Protein AF-A0A6B3NN74-F1 (afdb_monomer)

Structure (mmCIF, N/CA/C/O backbone):
data_AF-A0A6B3NN74-F1
#
_entry.id   AF-A0A6B3NN74-F1
#
loop_
_atom_site.group_PDB
_atom_site.id
_atom_site.type_symbol
_atom_site.label_atom_id
_atom_site.label_alt_id
_atom_site.label_comp_id
_atom_site.label_asym_id
_atom_site.label_entity_id
_atom_site.label_seq_id
_atom_site.pdbx_PDB_ins_code
_atom_site.Cartn_x
_atom_site.Cartn_y
_atom_site.Cartn_z
_atom_site.occupancy
_atom_site.B_iso_or_equiv
_atom_site.auth_seq_id
_atom_site.auth_comp_id
_atom_site.auth_asym_id
_atom_site.auth_atom_id
_atom_site.pdbx_PDB_model_num
ATOM 1 N N . MET A 1 1 ? 1.787 11.908 3.802 1.00 52.91 1 MET A N 1
ATOM 2 C CA . MET A 1 1 ? 2.279 11.968 2.404 1.00 52.91 1 MET A CA 1
ATOM 3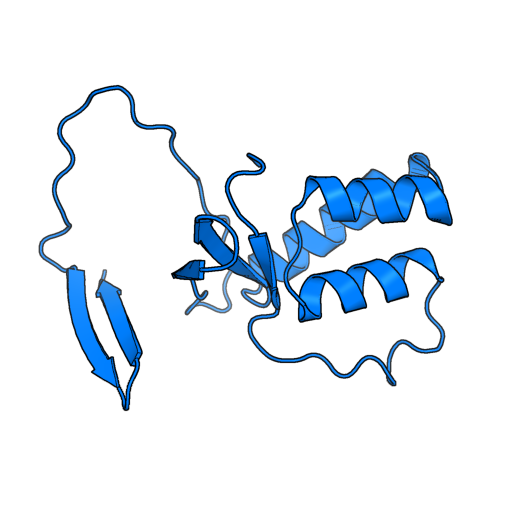 C C . MET A 1 1 ? 1.183 12.579 1.533 1.00 52.91 1 MET A C 1
ATOM 5 O O . MET A 1 1 ? 0.122 12.881 2.059 1.00 52.91 1 MET A O 1
ATOM 9 N N . SER A 1 2 ? 1.410 12.866 0.247 1.00 53.72 2 SER A N 1
ATOM 10 C CA . SER A 1 2 ? 0.337 13.375 -0.626 1.00 53.72 2 SER A CA 1
ATOM 11 C C . SER A 1 2 ? -0.698 12.283 -0.927 1.00 53.72 2 SER A C 1
ATOM 13 O O . SER A 1 2 ? -0.288 11.173 -1.264 1.00 53.72 2 SER A O 1
ATOM 15 N N . ASP A 1 3 ? -1.991 12.627 -0.968 1.00 69.25 3 ASP A N 1
ATOM 16 C CA . ASP A 1 3 ? -3.135 11.804 -1.445 1.00 69.25 3 ASP A CA 1
ATOM 17 C C . ASP A 1 3 ? -3.039 11.328 -2.919 1.00 69.25 3 ASP A C 1
ATOM 19 O O . ASP A 1 3 ? -4.024 10.909 -3.531 1.00 69.25 3 ASP A O 1
ATOM 23 N N . LEU A 1 4 ? -1.850 11.420 -3.518 1.00 78.25 4 LEU A N 1
ATOM 24 C CA . LEU A 1 4 ? -1.523 10.936 -4.857 1.00 78.25 4 LEU A CA 1
ATOM 25 C C . LEU A 1 4 ? -1.454 9.406 -4.925 1.00 78.25 4 LEU A C 1
ATOM 27 O O . LEU A 1 4 ? -1.610 8.850 -6.010 1.00 78.25 4 LEU A O 1
ATOM 31 N N . PHE A 1 5 ? -1.222 8.738 -3.793 1.00 88.56 5 PHE A N 1
ATOM 32 C CA . PHE A 1 5 ? -1.072 7.289 -3.734 1.00 88.56 5 PHE A CA 1
ATOM 33 C C . PHE A 1 5 ? -2.214 6.639 -2.967 1.00 88.56 5 PHE A C 1
ATOM 35 O O . PHE A 1 5 ? -2.667 7.136 -1.935 1.00 88.56 5 PHE A O 1
ATOM 42 N N . THR A 1 6 ? -2.621 5.481 -3.464 1.00 93.06 6 THR A N 1
ATOM 43 C CA . THR A 1 6 ? -3.445 4.528 -2.729 1.00 93.06 6 THR A CA 1
ATOM 44 C C . THR A 1 6 ? -2.513 3.551 -2.011 1.00 93.06 6 THR A C 1
ATOM 46 O O . THR A 1 6 ? -1.577 3.030 -2.613 1.00 93.06 6 THR A O 1
ATOM 49 N N . LEU A 1 7 ? -2.748 3.309 -0.728 1.00 93.44 7 LEU A N 1
ATOM 50 C CA . LEU A 1 7 ? -2.049 2.325 0.088 1.00 93.44 7 LEU A CA 1
ATOM 51 C C . LEU A 1 7 ? -2.809 1.004 0.030 1.00 93.44 7 LEU A C 1
ATOM 53 O O . LEU A 1 7 ? -4.021 0.991 0.231 1.00 93.44 7 LEU A O 1
ATOM 57 N N . GLN A 1 8 ? -2.103 -0.095 -0.223 1.00 95.06 8 GLN A N 1
ATOM 58 C CA . GLN A 1 8 ? -2.681 -1.438 -0.190 1.00 95.06 8 GLN A CA 1
ATOM 59 C C . GLN A 1 8 ? -1.702 -2.424 0.439 1.00 95.06 8 GLN A C 1
ATOM 61 O O . GLN A 1 8 ? -0.493 -2.272 0.259 1.00 95.06 8 GLN A O 1
ATOM 66 N N . PHE A 1 9 ? -2.186 -3.460 1.121 1.00 94.38 9 PHE A N 1
ATOM 67 C CA . PHE A 1 9 ? -1.308 -4.563 1.504 1.00 94.38 9 PHE A CA 1
ATOM 68 C C . PHE A 1 9 ? -0.656 -5.231 0.284 1.00 94.38 9 PHE A C 1
ATOM 70 O O . PHE A 1 9 ? -1.232 -5.334 -0.801 1.00 94.38 9 PHE A O 1
ATOM 77 N N . LYS A 1 10 ? 0.590 -5.672 0.466 1.00 91.38 10 LYS A N 1
ATOM 78 C CA . LYS A 1 10 ? 1.370 -6.397 -0.542 1.00 91.38 10 LYS A CA 1
ATOM 79 C C . LYS A 1 10 ? 0.733 -7.740 -0.888 1.00 91.38 10 LYS A C 1
ATOM 81 O O . LYS A 1 10 ? 0.718 -8.126 -2.055 1.00 91.38 10 LYS A O 1
ATOM 86 N N . GLU A 1 11 ? 0.213 -8.418 0.124 1.00 89.38 11 GLU A N 1
ATOM 87 C CA . GLU A 1 11 ? -0.519 -9.676 0.032 1.00 89.38 11 GLU A CA 1
ATOM 88 C C . GLU A 1 11 ? -1.841 -9.520 0.783 1.00 89.38 11 GLU A C 1
ATOM 90 O O . GLU A 1 11 ? -1.948 -8.683 1.677 1.00 89.38 11 GLU A O 1
ATOM 95 N N . TYR A 1 12 ? -2.855 -10.297 0.406 1.00 88.56 12 TYR A N 1
ATOM 96 C CA . TYR A 1 12 ? -4.130 -10.271 1.116 1.00 88.56 12 TYR A CA 1
ATOM 97 C C . TYR A 1 12 ? -3.925 -10.712 2.568 1.00 88.56 12 TYR A C 1
ATOM 99 O O . TYR A 1 12 ? -3.360 -11.780 2.812 1.00 88.56 12 TYR A O 1
ATOM 107 N N . VAL A 1 13 ? -4.404 -9.903 3.511 1.00 86.81 13 VAL A N 1
ATOM 108 C CA . VAL A 1 13 ? -4.362 -10.223 4.938 1.00 86.81 13 VAL A CA 1
ATOM 109 C C . VAL A 1 13 ? -5.724 -10.761 5.350 1.00 86.81 13 VAL A C 1
ATOM 111 O O . VAL A 1 13 ? -6.731 -10.067 5.208 1.00 86.81 13 VAL A O 1
ATOM 114 N N . ASP A 1 14 ? -5.755 -11.992 5.858 1.00 87.12 14 ASP A N 1
ATOM 115 C CA . ASP A 1 14 ? -6.960 -12.540 6.471 1.00 87.12 14 ASP A CA 1
ATOM 116 C C . ASP A 1 14 ? -7.247 -11.804 7.786 1.00 87.12 14 ASP A C 1
ATOM 118 O O . ASP A 1 14 ? -6.379 -11.674 8.651 1.00 87.12 14 ASP A O 1
ATOM 122 N N . LEU A 1 15 ? -8.459 -11.267 7.901 1.00 84.69 15 LEU A N 1
ATOM 123 C CA . LEU A 1 15 ? -8.859 -10.413 9.014 1.00 84.69 15 LEU A CA 1
ATOM 124 C C . LEU A 1 15 ? -9.531 -11.190 10.144 1.00 84.69 15 LEU A C 1
ATOM 126 O O . LEU A 1 15 ? -9.758 -10.614 11.208 1.00 84.69 15 LEU A O 1
ATOM 130 N N . ASP A 1 16 ? -9.795 -12.485 9.951 1.00 85.06 16 ASP A N 1
ATOM 131 C CA . ASP A 1 16 ? -10.392 -13.341 10.978 1.00 85.06 16 ASP A CA 1
ATOM 132 C C . ASP A 1 16 ? -9.515 -13.403 12.243 1.00 85.06 16 ASP A C 1
ATOM 134 O O . ASP A 1 16 ? -10.030 -13.469 13.358 1.00 85.06 16 ASP A O 1
ATOM 138 N N . GLU A 1 17 ? -8.190 -13.275 12.100 1.00 77.88 17 GLU A N 1
ATOM 139 C CA . GLU A 1 17 ? -7.242 -13.215 13.226 1.00 77.88 17 GLU A CA 1
ATOM 140 C C . GLU A 1 17 ? -7.312 -11.899 14.026 1.00 77.88 17 GLU A C 1
ATOM 142 O O . GLU A 1 17 ? -6.785 -11.810 15.135 1.00 77.88 17 GLU A O 1
ATOM 147 N N . PHE A 1 18 ? -7.988 -10.880 13.490 1.00 79.62 18 PHE A N 1
ATOM 148 C CA . PHE A 1 18 ? -8.138 -9.550 14.086 1.00 79.62 18 PHE A CA 1
ATOM 149 C C . PHE A 1 18 ? -9.580 -9.279 14.548 1.00 79.62 18 PHE A C 1
ATOM 151 O O . PHE A 1 18 ? -9.952 -8.129 14.807 1.00 79.62 18 PHE A O 1
ATOM 158 N N . SER A 1 19 ? -10.400 -10.328 14.698 1.00 77.88 19 SER A N 1
ATOM 159 C CA . SER A 1 19 ? -11.798 -10.222 15.147 1.00 77.88 19 SER A CA 1
ATOM 160 C C . SER A 1 19 ? -11.955 -9.547 16.514 1.00 77.88 19 SER A C 1
ATOM 162 O O . SER A 1 19 ? -12.991 -8.941 16.784 1.00 77.88 19 SER A O 1
ATOM 164 N N . ASP A 1 20 ? -10.919 -9.621 17.352 1.00 83.62 20 ASP A N 1
ATOM 165 C CA . ASP A 1 20 ? -10.903 -9.064 18.708 1.00 83.62 20 ASP A CA 1
ATOM 166 C C . ASP A 1 20 ? -10.372 -7.617 18.766 1.00 83.62 20 ASP A C 1
ATOM 168 O O . ASP A 1 20 ? -10.342 -7.002 19.835 1.00 83.62 20 ASP A O 1
ATOM 172 N N . CYS A 1 21 ? -9.934 -7.053 17.635 1.00 82.19 21 CYS A N 1
ATOM 173 C CA . CYS A 1 21 ? -9.490 -5.663 17.554 1.00 82.19 21 CYS A CA 1
ATOM 174 C C . CYS A 1 21 ? -10.656 -4.667 17.664 1.00 82.19 21 CYS A C 1
ATOM 176 O O . CYS A 1 21 ? -11.821 -5.004 17.456 1.00 82.19 21 CYS A O 1
ATOM 178 N N . CYS A 1 22 ? -10.339 -3.404 17.967 1.00 86.81 22 CYS A N 1
ATOM 179 C CA . CYS A 1 22 ? -11.339 -2.341 17.944 1.00 86.81 22 CYS A CA 1
ATOM 180 C C . CYS A 1 22 ? -11.885 -2.110 16.525 1.00 86.81 22 CYS A C 1
ATOM 182 O O . CYS A 1 22 ? -11.218 -2.389 15.522 1.00 86.81 22 CYS A O 1
ATOM 184 N N . LEU A 1 23 ? -13.106 -1.574 16.453 1.00 89.50 23 LEU A N 1
ATOM 185 C CA . LEU A 1 23 ? -13.835 -1.384 15.200 1.00 89.50 23 LEU A CA 1
ATOM 186 C C . LEU A 1 23 ? -13.049 -0.518 14.208 1.00 89.50 23 LEU A C 1
ATOM 188 O O . LEU A 1 23 ? -13.006 -0.842 13.022 1.00 89.50 23 LEU A O 1
ATOM 192 N N . GLY A 1 24 ? -12.401 0.550 14.687 1.00 90.31 24 GLY A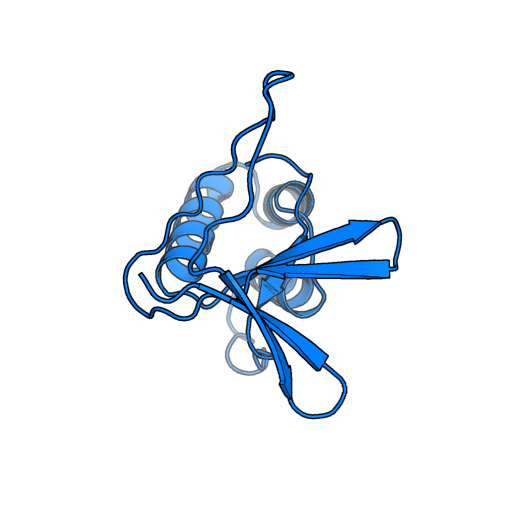 N 1
ATOM 193 C CA . GLY A 1 24 ? -11.610 1.425 13.824 1.00 90.31 24 GLY A CA 1
ATOM 194 C C . GLY A 1 24 ? -10.448 0.701 13.153 1.00 90.31 24 GLY A C 1
ATOM 195 O O . GLY A 1 24 ? -10.240 0.843 11.950 1.00 90.31 24 GLY A O 1
ATOM 196 N N . LEU A 1 25 ? -9.721 -0.132 13.903 1.00 87.50 25 LEU A N 1
ATOM 197 C CA . LEU A 1 25 ? -8.597 -0.885 13.352 1.00 87.50 25 LEU A CA 1
ATOM 198 C C . LEU A 1 25 ? -9.067 -1.929 12.334 1.00 87.50 25 LEU A C 1
ATOM 200 O O . LEU A 1 25 ? -8.458 -2.053 11.276 1.00 87.50 25 LEU A O 1
ATOM 204 N N . GLN A 1 26 ? -10.171 -2.629 12.603 1.00 90.38 26 GLN A N 1
ATOM 205 C CA . GLN A 1 26 ? -10.752 -3.574 11.644 1.00 90.38 26 GLN A CA 1
ATOM 206 C C . GLN A 1 26 ? -11.110 -2.885 10.324 1.00 90.38 26 GLN A C 1
ATOM 208 O O . GLN A 1 26 ? -10.753 -3.375 9.255 1.00 90.38 26 GLN A O 1
ATOM 213 N N . GLN A 1 27 ? -11.749 -1.715 10.387 1.00 93.25 27 GLN A N 1
ATOM 214 C CA . GLN A 1 27 ? -12.100 -0.946 9.192 1.00 93.25 27 GLN A CA 1
ATOM 215 C C . GLN A 1 27 ? -10.866 -0.449 8.430 1.00 93.25 27 GLN A C 1
ATOM 217 O O . GLN A 1 27 ? -10.845 -0.520 7.203 1.00 93.25 27 GLN A O 1
ATOM 222 N N . VAL A 1 28 ? -9.820 -0.011 9.136 1.00 94.25 28 VAL A N 1
ATOM 223 C CA . VAL A 1 28 ? -8.533 0.361 8.525 1.00 94.25 28 VAL A CA 1
ATOM 224 C C . VAL A 1 28 ? -7.904 -0.823 7.791 1.00 94.25 28 VAL A C 1
ATOM 226 O O . VAL A 1 28 ? -7.458 -0.668 6.655 1.00 94.25 28 VAL A O 1
ATOM 229 N N . LEU A 1 29 ? -7.878 -2.006 8.410 1.00 92.62 29 LEU A N 1
ATOM 230 C CA . LEU A 1 29 ? -7.307 -3.208 7.799 1.00 92.62 29 LEU A CA 1
ATOM 231 C C . LEU A 1 29 ? -8.115 -3.662 6.572 1.00 92.62 29 LEU A C 1
ATOM 233 O O . LEU A 1 29 ? -7.521 -3.978 5.541 1.00 92.62 29 LEU A O 1
ATOM 237 N N . CYS A 1 30 ? -9.451 -3.616 6.639 1.00 93.50 30 CYS A N 1
ATOM 238 C CA . CYS A 1 30 ? -10.322 -3.846 5.481 1.00 93.50 30 CYS A CA 1
ATOM 239 C C . CYS A 1 30 ?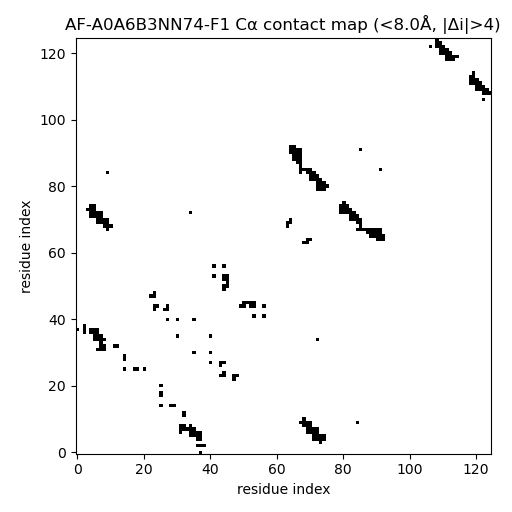 -10.006 -2.871 4.338 1.00 93.50 30 CYS A C 1
ATOM 241 O O . CYS A 1 30 ? -9.760 -3.296 3.209 1.00 93.50 30 CYS A O 1
ATOM 243 N N . ALA A 1 31 ? -9.950 -1.571 4.634 1.00 95.00 31 ALA A N 1
ATOM 244 C CA . ALA A 1 31 ? -9.682 -0.541 3.635 1.00 95.00 31 ALA A CA 1
ATOM 245 C C . ALA A 1 31 ? -8.284 -0.696 3.004 1.00 95.00 31 ALA A C 1
ATOM 247 O O . ALA A 1 31 ? -8.115 -0.499 1.800 1.00 95.00 31 ALA A O 1
ATOM 248 N N . LEU A 1 32 ? -7.281 -1.115 3.783 1.00 94.75 32 LEU A N 1
ATOM 249 C CA . LEU A 1 32 ? -5.944 -1.442 3.275 1.00 94.75 32 LEU A CA 1
ATOM 250 C C . LEU A 1 32 ? -5.921 -2.692 2.383 1.00 94.75 32 LEU A C 1
ATOM 252 O O . LEU A 1 32 ? -5.122 -2.739 1.451 1.00 94.75 32 LEU A O 1
ATOM 256 N N . ASN A 1 33 ? -6.767 -3.697 2.616 1.00 94.06 33 ASN A N 1
ATOM 257 C CA . ASN A 1 33 ? -6.880 -4.847 1.708 1.00 94.06 33 ASN A CA 1
ATOM 258 C C . ASN A 1 33 ? -7.442 -4.426 0.336 1.00 94.06 33 ASN A C 1
ATOM 260 O O . ASN A 1 33 ? -6.957 -4.872 -0.708 1.00 94.06 33 ASN A O 1
ATOM 264 N N . GLU A 1 34 ? -8.431 -3.533 0.32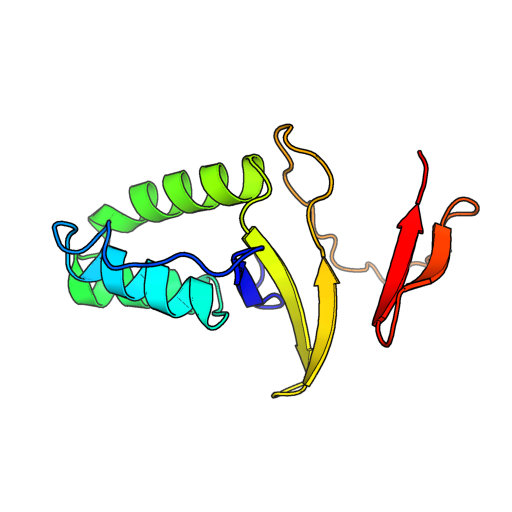1 1.00 92.38 34 GLU A N 1
ATOM 265 C CA . GLU A 1 34 ? -9.089 -3.049 -0.906 1.00 92.38 34 GLU A CA 1
ATOM 266 C C . GLU A 1 34 ? -8.282 -1.961 -1.642 1.00 92.38 34 GLU A C 1
ATOM 268 O O . GLU A 1 34 ? -8.389 -1.778 -2.861 1.00 92.38 34 GLU A O 1
ATOM 273 N N . GLY A 1 35 ? -7.408 -1.278 -0.909 1.00 92.88 35 GLY A N 1
ATOM 274 C CA . GLY A 1 35 ? -6.611 -0.169 -1.399 1.00 92.88 35 GLY A CA 1
ATOM 275 C C . GLY A 1 35 ? -7.326 1.161 -1.177 1.00 92.88 35 GLY A C 1
ATOM 276 O O . GLY A 1 35 ? -8.289 1.481 -1.870 1.00 92.88 35 GLY A O 1
ATOM 277 N N . THR A 1 36 ? -6.787 1.979 -0.278 1.00 94.25 36 THR A N 1
ATOM 278 C CA . THR A 1 36 ? -7.396 3.238 0.186 1.00 94.25 36 THR A CA 1
ATOM 279 C C . THR A 1 36 ? -6.369 4.364 0.287 1.00 94.25 36 THR A C 1
ATOM 281 O O . THR A 1 36 ? -5.161 4.123 0.279 1.00 94.25 36 THR A O 1
ATOM 284 N N . LYS A 1 37 ? -6.812 5.619 0.343 1.00 93.12 37 LYS A N 1
ATOM 285 C CA . LYS A 1 37 ? -5.903 6.753 0.562 1.00 93.12 37 LYS A CA 1
ATOM 286 C C . LY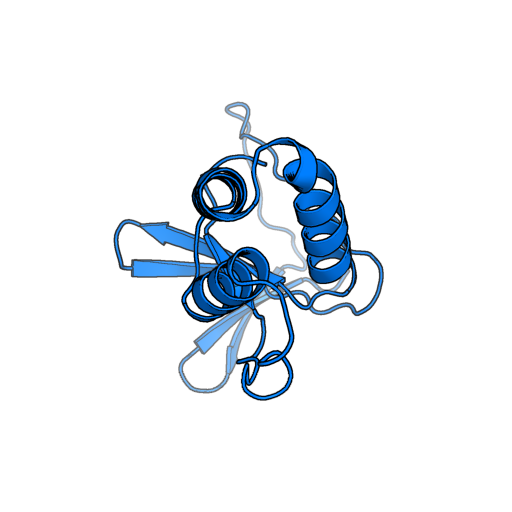S A 1 37 ? -5.566 6.915 2.041 1.00 93.12 37 LYS A C 1
ATOM 288 O O . LYS A 1 37 ? -6.354 6.591 2.923 1.00 93.12 37 LYS A O 1
ATOM 293 N N . GLU A 1 38 ? -4.405 7.504 2.320 1.00 91.88 38 GLU A N 1
ATOM 294 C CA . GLU A 1 38 ? -3.990 7.809 3.696 1.00 91.88 38 GLU A CA 1
ATOM 295 C C . GLU A 1 38 ? -5.003 8.730 4.413 1.00 91.88 38 GLU A C 1
ATOM 297 O O . GLU A 1 38 ? -5.278 8.548 5.598 1.00 91.88 38 GLU A O 1
ATOM 302 N N . SER A 1 39 ? -5.593 9.695 3.697 1.00 93.31 39 SER A N 1
ATOM 303 C CA . SER A 1 39 ? -6.638 10.584 4.230 1.00 93.31 39 SER A CA 1
ATOM 304 C C . SER A 1 39 ? -7.906 9.843 4.660 1.00 93.31 39 SER A C 1
ATOM 306 O O . SER A 1 39 ? -8.459 10.153 5.713 1.00 93.31 39 SER A O 1
ATOM 308 N N . GLU A 1 40 ? -8.333 8.840 3.893 1.00 94.62 40 GLU A N 1
ATOM 309 C CA . GLU A 1 40 ? -9.512 8.016 4.188 1.00 94.62 40 GLU A CA 1
ATOM 310 C C . GLU A 1 40 ? -9.278 7.150 5.434 1.00 94.62 40 GLU A C 1
ATOM 312 O O . GLU A 1 40 ? -10.139 7.083 6.308 1.00 94.62 40 GLU A O 1
ATOM 317 N N . LEU A 1 41 ? -8.081 6.574 5.593 1.00 94.75 41 LEU A N 1
ATOM 318 C CA . LEU A 1 41 ? -7.708 5.831 6.806 1.00 94.75 41 LEU A CA 1
ATOM 319 C C . LEU A 1 41 ? -7.747 6.699 8.065 1.00 94.75 41 LEU A C 1
ATOM 321 O O . LEU A 1 41 ? -8.248 6.279 9.109 1.00 94.75 41 LEU A O 1
ATOM 325 N N . ARG A 1 42 ? -7.223 7.926 7.967 1.00 94.62 42 ARG A N 1
ATOM 326 C CA . ARG A 1 42 ? -7.285 8.907 9.059 1.00 94.62 42 ARG A CA 1
ATOM 327 C C . ARG A 1 42 ? -8.737 9.245 9.391 1.00 94.62 42 ARG A C 1
ATOM 329 O O . ARG A 1 42 ? -9.076 9.340 10.568 1.00 94.62 42 ARG A O 1
ATOM 336 N N . GLN A 1 43 ? -9.583 9.404 8.374 1.00 96.06 43 GLN A N 1
ATOM 337 C CA . GLN A 1 43 ? -11.002 9.691 8.558 1.00 96.06 43 GLN A CA 1
ATOM 338 C C . GLN A 1 43 ? -11.729 8.548 9.275 1.00 96.06 43 GLN A C 1
ATOM 340 O O . GLN A 1 43 ? -12.433 8.826 10.241 1.00 96.06 43 GLN A O 1
ATOM 345 N N . ILE A 1 44 ? -11.487 7.290 8.886 1.00 95.81 44 ILE A N 1
ATOM 346 C CA . ILE A 1 44 ? -12.036 6.105 9.566 1.00 95.81 44 ILE A CA 1
ATOM 347 C C . ILE A 1 44 ? -11.734 6.169 11.066 1.00 95.81 44 ILE A C 1
ATOM 349 O O . ILE A 1 44 ? -12.653 6.153 11.877 1.00 95.81 44 ILE A O 1
ATOM 353 N N . ILE A 1 45 ? -10.461 6.334 11.444 1.00 95.25 45 ILE A N 1
ATOM 354 C CA . ILE A 1 45 ? -10.062 6.372 12.860 1.00 95.25 45 ILE A CA 1
ATOM 355 C C . ILE A 1 45 ? -10.698 7.542 13.612 1.00 95.25 45 ILE A C 1
ATOM 357 O O . ILE A 1 45 ? -11.155 7.367 14.742 1.00 95.25 45 ILE A O 1
ATOM 361 N N . VAL A 1 46 ? -10.762 8.727 13.002 1.00 95.81 46 VAL A N 1
ATOM 362 C CA . VAL A 1 46 ? -11.400 9.896 13.625 1.00 95.81 46 VAL A CA 1
ATOM 363 C C . VAL A 1 46 ? -12.889 9.653 13.868 1.00 95.81 46 VAL A C 1
ATOM 365 O O . VAL A 1 46 ? -13.396 10.052 14.914 1.00 95.81 46 VAL A O 1
ATOM 368 N N . GLU A 1 47 ? -13.582 9.007 12.931 1.00 96.00 47 GLU A N 1
ATOM 369 C CA . GLU A 1 47 ? -15.017 8.732 13.027 1.00 96.00 47 GLU A CA 1
ATOM 370 C C . GLU A 1 47 ? -15.342 7.597 14.009 1.00 96.00 47 GLU A C 1
ATOM 372 O O . GLU A 1 47 ? -16.379 7.655 14.672 1.00 96.00 47 GLU A O 1
ATOM 377 N N . THR A 1 48 ? -14.473 6.590 14.139 1.00 95.19 48 THR A N 1
ATOM 378 C CA . THR A 1 48 ? -14.727 5.416 14.990 1.00 95.19 48 THR A CA 1
ATOM 379 C C . THR A 1 48 ? -14.154 5.528 16.401 1.00 95.19 48 THR A C 1
ATOM 381 O O . THR A 1 48 ? -14.833 5.168 17.358 1.00 95.19 48 THR A O 1
ATOM 384 N N . GLU A 1 49 ? -12.911 5.997 16.541 1.00 92.62 49 GLU A N 1
ATOM 385 C CA . GLU A 1 49 ? -12.152 5.995 17.807 1.00 92.62 49 GLU A CA 1
ATOM 386 C C . GLU A 1 49 ? -11.842 7.420 18.304 1.00 92.62 49 GLU A C 1
ATOM 388 O O . GLU A 1 49 ? -11.607 7.642 19.492 1.00 92.62 49 GLU A O 1
ATOM 393 N N . GLY A 1 50 ? -11.868 8.408 17.405 1.00 93.94 50 GLY A N 1
ATOM 394 C CA . GLY A 1 50 ? -11.561 9.806 17.695 1.00 93.94 50 GLY A CA 1
ATOM 395 C C . GLY A 1 50 ? -10.140 10.221 17.302 1.00 93.94 50 GLY A C 1
ATOM 396 O O . GLY A 1 50 ? -9.249 9.408 17.060 1.00 93.94 50 GLY A O 1
ATOM 397 N N . ALA A 1 51 ? -9.914 11.537 17.240 1.00 94.69 51 ALA A N 1
ATOM 398 C CA . ALA A 1 51 ? -8.663 12.114 16.737 1.00 94.69 51 ALA A CA 1
ATOM 399 C C . ALA A 1 51 ? -7.420 11.780 17.585 1.00 94.69 51 ALA A C 1
ATOM 401 O O . ALA A 1 51 ? -6.307 11.781 17.058 1.00 94.69 51 ALA A O 1
ATOM 402 N N . ASP A 1 52 ? -7.597 11.445 18.865 1.00 94.94 52 ASP A N 1
ATOM 403 C CA . ASP A 1 52 ? -6.502 11.088 19.777 1.00 94.94 52 ASP A CA 1
ATOM 404 C C . ASP A 1 52 ? -5.780 9.787 19.369 1.00 94.94 52 ASP A C 1
ATOM 406 O O . ASP A 1 52 ? -4.641 9.557 19.777 1.00 94.94 52 ASP A O 1
ATOM 410 N N . TYR A 1 53 ? -6.406 8.959 18.523 1.00 92.12 53 TYR A N 1
ATOM 411 C CA . TYR A 1 53 ? -5.850 7.696 18.024 1.00 92.12 53 TYR A CA 1
ATOM 412 C C . TYR A 1 53 ? -5.037 7.847 16.727 1.00 92.12 53 TYR A C 1
ATOM 414 O O . TYR A 1 53 ? -4.356 6.908 16.309 1.00 92.12 53 TYR A O 1
ATOM 422 N N . LEU A 1 54 ? -5.033 9.029 16.098 1.00 93.44 54 LEU A N 1
ATOM 423 C CA . LEU A 1 54 ? -4.271 9.274 14.867 1.00 93.44 54 LEU A CA 1
ATOM 424 C C . LEU A 1 54 ? -2.760 8.993 14.988 1.00 93.44 54 LEU A C 1
ATOM 426 O O . LEU A 1 54 ? -2.219 8.374 14.072 1.00 93.44 54 LEU A O 1
ATOM 430 N N . PRO A 1 55 ? -2.059 9.357 16.083 1.00 93.69 55 PRO A N 1
ATOM 431 C CA . PRO A 1 55 ? -0.633 9.047 16.218 1.00 93.69 55 PRO A CA 1
ATOM 432 C C . PRO A 1 55 ? -0.339 7.542 16.203 1.00 93.69 55 PRO A C 1
ATOM 434 O O . PRO A 1 55 ? 0.700 7.113 15.707 1.00 93.69 55 PRO A O 1
ATOM 437 N N . GLN A 1 56 ? -1.259 6.730 16.730 1.00 91.31 56 GLN A N 1
ATOM 438 C CA . GLN A 1 56 ? -1.117 5.274 16.759 1.00 91.31 56 GLN A CA 1
ATOM 439 C C . GLN A 1 56 ? -1.311 4.693 15.358 1.00 91.31 56 GLN A C 1
ATOM 441 O O . GLN A 1 56 ? -0.514 3.860 14.930 1.00 91.31 56 GLN A O 1
ATOM 446 N N . LEU A 1 57 ? -2.303 5.189 14.607 1.00 92.25 57 LEU A N 1
ATOM 447 C CA . LEU A 1 57 ? -2.462 4.856 13.190 1.00 92.25 57 LEU A CA 1
ATOM 448 C C . LEU A 1 57 ? -1.187 5.183 12.401 1.00 92.25 57 LEU A C 1
ATOM 450 O O . LEU A 1 57 ? -0.689 4.332 11.669 1.00 92.25 57 LEU A O 1
ATOM 454 N N . GLU A 1 58 ? -0.641 6.391 12.564 1.00 91.19 58 GLU A N 1
ATOM 455 C CA . GLU A 1 58 ? 0.588 6.808 11.880 1.00 91.19 58 GLU A CA 1
ATOM 456 C C . GLU A 1 58 ? 1.771 5.900 12.242 1.00 91.19 58 GLU A C 1
ATOM 458 O O . GLU A 1 58 ? 2.510 5.470 11.358 1.00 91.19 58 GLU A O 1
ATOM 463 N N . GLN A 1 59 ? 1.926 5.543 13.520 1.00 90.62 59 GLN A N 1
ATOM 464 C CA . GLN A 1 59 ? 2.957 4.606 13.963 1.00 90.62 59 GLN A CA 1
ATOM 465 C C . GLN A 1 59 ? 2.801 3.224 13.310 1.00 90.62 59 GLN A C 1
ATOM 467 O O . GLN A 1 59 ? 3.789 2.654 12.844 1.00 90.62 59 GLN A O 1
ATOM 472 N N . HIS A 1 60 ? 1.581 2.686 13.257 1.00 90.06 60 HIS A N 1
ATOM 473 C CA . HIS A 1 60 ? 1.314 1.383 12.651 1.00 90.06 60 HIS A CA 1
ATOM 474 C C . HIS A 1 60 ? 1.527 1.393 11.140 1.00 90.06 60 HIS A C 1
ATOM 476 O O . HIS A 1 60 ? 2.173 0.487 10.617 1.00 90.06 60 HIS A O 1
ATOM 482 N N . LEU A 1 61 ? 1.051 2.425 10.442 1.00 90.06 61 LEU A N 1
ATOM 483 C CA . LEU A 1 61 ? 1.280 2.577 9.008 1.00 90.06 61 LEU A CA 1
ATOM 484 C C . LEU A 1 61 ? 2.772 2.685 8.701 1.00 90.06 61 LEU A C 1
ATOM 486 O O . LEU A 1 61 ? 3.253 1.932 7.862 1.00 90.06 61 LEU A O 1
ATOM 490 N N . ASN A 1 62 ? 3.512 3.528 9.429 1.00 88.50 62 ASN A N 1
ATOM 491 C CA . ASN A 1 62 ? 4.961 3.667 9.262 1.00 88.50 62 ASN A CA 1
ATOM 492 C C . ASN A 1 62 ? 5.704 2.350 9.511 1.00 88.50 62 ASN A C 1
ATOM 494 O O . ASN A 1 62 ? 6.659 2.032 8.804 1.00 88.50 62 ASN A O 1
ATOM 498 N N . TYR A 1 63 ? 5.269 1.570 10.504 1.00 88.50 63 TYR A N 1
ATOM 499 C CA . TYR A 1 63 ? 5.821 0.242 10.749 1.00 88.50 63 TYR A CA 1
ATOM 500 C C . TYR A 1 63 ? 5.560 -0.691 9.562 1.00 88.50 63 TYR A C 1
ATOM 502 O O . TYR A 1 63 ? 6.506 -1.259 9.022 1.00 88.50 63 TYR A O 1
ATOM 510 N N . LEU A 1 64 ? 4.303 -0.807 9.119 1.00 88.88 64 LEU A N 1
ATOM 511 C CA . LEU A 1 64 ? 3.893 -1.688 8.022 1.00 88.88 64 LEU A CA 1
ATOM 512 C C . LEU A 1 64 ? 4.559 -1.319 6.689 1.00 88.88 64 LEU A C 1
ATOM 514 O O . LEU A 1 64 ? 4.994 -2.208 5.952 1.00 88.88 64 LEU A O 1
ATOM 518 N N . THR A 1 65 ? 4.680 -0.027 6.379 1.00 89.00 65 THR A N 1
ATOM 519 C CA . THR A 1 65 ? 5.424 0.450 5.204 1.00 89.00 65 THR A CA 1
ATOM 520 C C . THR A 1 65 ? 6.914 0.172 5.357 1.00 89.00 65 THR A C 1
ATOM 522 O O . THR A 1 65 ? 7.533 -0.334 4.423 1.00 89.00 65 THR A O 1
ATOM 525 N N . GLY A 1 66 ? 7.470 0.414 6.549 1.00 87.25 66 GLY A N 1
ATOM 526 C CA . GLY A 1 66 ? 8.877 0.185 6.862 1.00 87.25 66 GLY A CA 1
ATOM 527 C C . GLY A 1 66 ? 9.298 -1.270 6.659 1.00 87.25 66 GLY A C 1
ATOM 528 O O . GLY A 1 66 ? 10.353 -1.519 6.087 1.00 87.25 66 GLY A O 1
ATOM 529 N N . ILE A 1 67 ? 8.459 -2.237 7.042 1.00 87.94 67 ILE A N 1
ATOM 530 C CA . ILE A 1 67 ? 8.725 -3.671 6.825 1.00 87.94 67 ILE A CA 1
ATOM 531 C C . ILE A 1 67 ? 8.286 -4.182 5.439 1.00 87.94 67 ILE A C 1
ATOM 533 O O . ILE A 1 67 ? 8.332 -5.386 5.178 1.00 87.94 67 ILE A O 1
ATOM 537 N N . GLY A 1 68 ? 7.843 -3.291 4.548 1.00 88.94 68 GLY A N 1
ATOM 538 C CA . GLY A 1 68 ? 7.496 -3.622 3.168 1.00 88.94 68 GLY A CA 1
ATOM 539 C C . GLY A 1 68 ? 6.178 -4.384 2.984 1.00 88.94 68 GLY A C 1
ATOM 540 O O . GLY A 1 68 ? 6.005 -5.050 1.962 1.00 88.94 68 GLY A O 1
ATOM 541 N N . GLN A 1 69 ? 5.257 -4.305 3.952 1.00 91.00 69 GLN A N 1
ATOM 542 C CA . GLN A 1 69 ? 3.938 -4.955 3.890 1.00 91.00 69 GLN A CA 1
ATOM 543 C C . GLN A 1 69 ? 2.886 -4.117 3.162 1.00 91.00 69 GLN A C 1
ATOM 545 O O . GLN A 1 69 ? 1.872 -4.654 2.729 1.00 91.00 69 GLN A O 1
ATOM 550 N N . VAL A 1 70 ? 3.123 -2.817 2.990 1.00 91.31 70 VAL A N 1
ATOM 551 C CA . VAL A 1 70 ? 2.225 -1.908 2.268 1.00 91.31 70 VAL A CA 1
ATOM 552 C C . VAL A 1 70 ? 2.884 -1.461 0.967 1.00 91.31 70 VAL A C 1
ATOM 554 O O . VAL A 1 70 ? 4.034 -1.025 0.945 1.00 91.31 70 VAL A O 1
ATOM 557 N N . CYS A 1 71 ? 2.141 -1.581 -0.127 1.00 92.19 71 CYS A N 1
ATOM 558 C CA . CYS A 1 71 ? 2.487 -1.085 -1.449 1.00 92.19 71 CYS A CA 1
ATOM 559 C C . CYS A 1 71 ? 1.838 0.278 -1.698 1.00 92.19 71 CYS A C 1
ATOM 561 O O . CYS A 1 71 ? 0.753 0.570 -1.191 1.00 92.19 71 CYS A O 1
ATOM 563 N N . TYR A 1 72 ? 2.471 1.071 -2.560 1.00 91.75 72 TYR A N 1
ATOM 564 C CA . TYR A 1 72 ? 1.903 2.322 -3.060 1.00 91.75 72 TYR A CA 1
ATOM 565 C C . TYR A 1 72 ? 1.394 2.101 -4.479 1.00 91.75 72 TYR A C 1
ATOM 567 O O . TYR A 1 72 ? 2.142 1.678 -5.362 1.00 91.75 72 TYR A O 1
ATOM 575 N N . LEU A 1 73 ? 0.119 2.382 -4.703 1.00 92.88 73 LEU A N 1
ATOM 576 C CA . LEU A 1 73 ? -0.543 2.261 -5.990 1.00 92.88 73 LEU A CA 1
ATOM 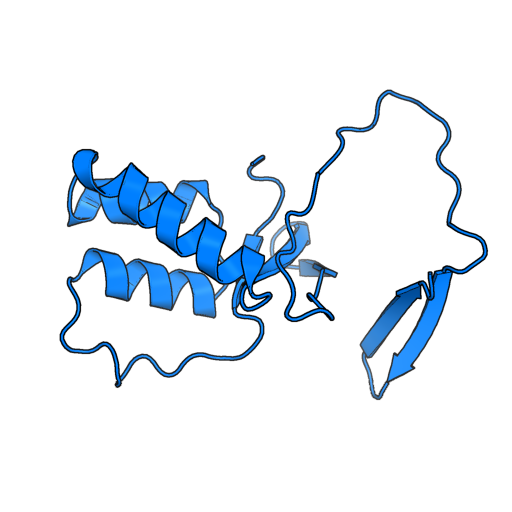577 C C . LEU A 1 73 ? -0.735 3.649 -6.591 1.00 92.88 73 LEU A C 1
ATOM 579 O O . LEU A 1 73 ? -1.195 4.581 -5.928 1.00 92.88 73 LEU A O 1
ATOM 583 N N . ILE A 1 74 ? -0.419 3.757 -7.876 1.00 91.06 74 ILE A N 1
ATOM 584 C CA . ILE A 1 74 ? -0.713 4.921 -8.703 1.00 91.06 74 ILE A CA 1
ATOM 585 C C . ILE A 1 74 ? -1.940 4.570 -9.535 1.00 91.06 74 ILE A C 1
ATOM 587 O O . ILE A 1 74 ? -1.897 3.653 -10.360 1.00 91.06 74 ILE A O 1
ATOM 591 N N . ARG A 1 75 ? -3.033 5.301 -9.321 1.00 89.06 75 ARG A N 1
ATOM 592 C CA . ARG A 1 75 ? -4.300 5.107 -10.030 1.00 89.06 75 ARG A CA 1
ATOM 593 C C . ARG A 1 75 ? -4.673 6.349 -10.836 1.00 89.06 75 ARG A C 1
ATOM 595 O O . ARG A 1 75 ? -4.405 7.476 -10.426 1.00 89.06 75 ARG A O 1
ATOM 602 N N . GLN A 1 76 ? -5.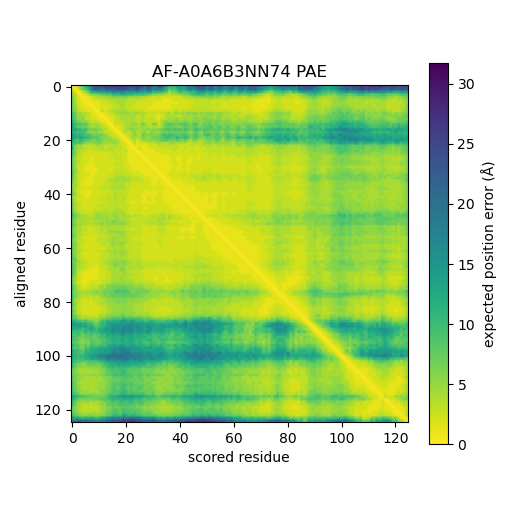330 6.134 -11.970 1.00 87.31 76 GLN A N 1
ATOM 603 C CA . GLN A 1 76 ? -6.025 7.173 -12.727 1.00 87.31 76 GLN A CA 1
ATOM 604 C C . GLN A 1 76 ? -7.505 6.790 -12.812 1.00 87.31 76 GLN A C 1
ATOM 606 O O . GLN A 1 76 ? -7.895 5.933 -13.606 1.00 87.31 76 GLN A O 1
ATOM 611 N N . GLY A 1 77 ? -8.323 7.397 -11.948 1.00 86.62 77 GLY A N 1
ATOM 612 C CA . GLY A 1 77 ? -9.669 6.890 -11.672 1.00 86.62 77 GLY A CA 1
ATOM 613 C C . GLY A 1 77 ? -9.594 5.482 -11.075 1.00 86.62 77 GLY A C 1
ATOM 614 O O . GLY A 1 77 ? -8.794 5.242 -10.176 1.00 86.62 77 GLY A O 1
ATOM 615 N N . GLU A 1 78 ? -10.360 4.546 -11.634 1.00 85.88 78 GLU A N 1
ATOM 616 C CA . GLU A 1 78 ? -10.381 3.134 -11.213 1.00 85.88 78 GLU A CA 1
ATOM 617 C C . GLU A 1 78 ? -9.246 2.287 -11.818 1.00 85.88 78 GLU A C 1
ATOM 619 O O . GLU A 1 78 ? -9.102 1.108 -11.507 1.00 85.88 78 GLU A O 1
ATOM 624 N N . THR A 1 79 ? -8.439 2.854 -12.721 1.00 89.38 79 THR A N 1
ATOM 625 C CA . THR A 1 79 ? -7.386 2.097 -13.414 1.00 89.38 79 THR A CA 1
ATOM 626 C C . THR A 1 79 ? -6.070 2.171 -12.645 1.00 89.38 79 THR A C 1
ATOM 628 O O . THR A 1 79 ? -5.521 3.258 -12.455 1.00 89.38 79 THR A O 1
ATOM 631 N N . GLU A 1 80 ? -5.533 1.017 -12.240 1.00 90.88 80 GLU A N 1
ATOM 632 C CA . GLU A 1 80 ? -4.175 0.897 -11.692 1.00 90.88 80 GLU A CA 1
ATOM 633 C C . GLU A 1 80 ? -3.146 1.074 -12.818 1.00 90.88 80 GLU A C 1
ATOM 635 O O . GLU A 1 80 ? -3.107 0.293 -13.768 1.00 90.88 80 GLU A O 1
ATOM 640 N N . LEU A 1 81 ? -2.327 2.124 -12.725 1.00 91.94 81 LEU A N 1
ATOM 641 C CA . LEU A 1 81 ? -1.272 2.420 -13.698 1.00 91.94 81 LEU A CA 1
ATOM 642 C C . LEU A 1 81 ? 0.052 1.762 -13.316 1.00 91.94 81 LEU A C 1
ATOM 644 O O . LEU A 1 81 ? 0.785 1.285 -14.181 1.00 91.94 81 LEU A O 1
ATOM 648 N N . ALA A 1 82 ? 0.381 1.784 -12.025 1.00 92.25 82 ALA A N 1
ATOM 649 C CA . ALA A 1 82 ? 1.609 1.214 -11.499 1.00 92.25 82 ALA A CA 1
ATOM 650 C C . ALA A 1 82 ? 1.473 0.901 -10.009 1.00 92.25 82 ALA A C 1
ATOM 652 O O . ALA A 1 82 ? 0.740 1.572 -9.279 1.00 92.25 82 ALA A O 1
ATOM 653 N N . ARG A 1 83 ? 2.260 -0.075 -9.557 1.00 92.31 83 ARG A N 1
ATOM 654 C CA . ARG A 1 83 ? 2.385 -0.460 -8.154 1.00 92.31 83 ARG A CA 1
ATOM 655 C C . ARG A 1 83 ? 3.848 -0.469 -7.753 1.00 92.31 83 ARG A C 1
ATOM 657 O O . ARG A 1 83 ? 4.661 -1.167 -8.357 1.00 92.31 83 ARG A O 1
ATOM 664 N N . LEU A 1 84 ? 4.173 0.292 -6.718 1.00 91.44 84 LEU A N 1
ATOM 665 C CA . LEU A 1 84 ? 5.466 0.241 -6.058 1.00 91.44 84 LEU A CA 1
ATOM 666 C C . LEU A 1 84 ? 5.418 -0.863 -5.001 1.00 91.44 84 LEU A C 1
ATOM 668 O O . LEU A 1 84 ? 4.813 -0.689 -3.943 1.00 91.44 84 LEU A O 1
ATOM 672 N N . ILE A 1 85 ? 6.032 -2.003 -5.320 1.00 90.06 85 ILE A N 1
ATOM 673 C CA . ILE A 1 85 ? 6.096 -3.174 -4.442 1.00 90.06 85 ILE A CA 1
ATOM 674 C C . ILE A 1 85 ? 7.440 -3.164 -3.705 1.00 90.06 85 ILE A C 1
ATOM 676 O O . ILE A 1 85 ? 8.483 -3.244 -4.363 1.00 90.06 85 ILE A O 1
ATOM 680 N N . PRO A 1 86 ? 7.454 -3.110 -2.363 1.00 88.25 86 PRO A N 1
ATOM 681 C CA . PRO A 1 86 ? 8.684 -3.242 -1.598 1.00 88.25 86 PRO A CA 1
ATOM 682 C C . PRO A 1 86 ? 9.327 -4.622 -1.807 1.00 88.25 86 PRO A C 1
ATO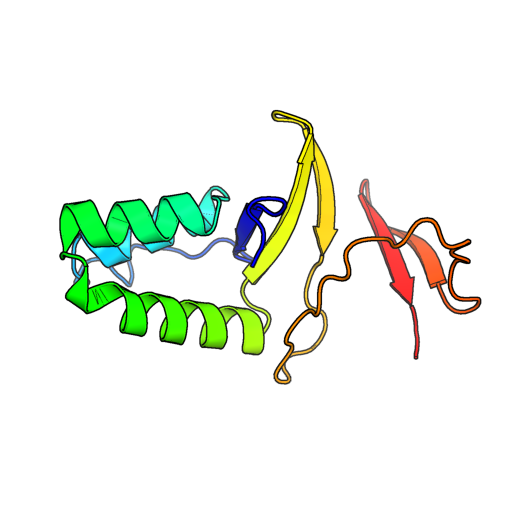M 684 O O . PRO A 1 86 ? 8.723 -5.673 -1.548 1.00 88.25 86 PRO A O 1
ATOM 687 N N . CYS A 1 87 ? 10.575 -4.616 -2.278 1.00 83.94 87 CYS A N 1
ATOM 688 C CA . CYS A 1 87 ? 11.386 -5.824 -2.471 1.00 83.94 87 CYS A CA 1
ATOM 689 C C . CYS A 1 87 ? 12.303 -6.134 -1.276 1.00 83.94 87 CYS A C 1
ATOM 691 O O . CYS A 1 87 ? 12.818 -7.243 -1.181 1.00 83.94 87 CYS A O 1
ATOM 693 N N . SER A 1 88 ? 12.527 -5.162 -0.389 1.00 79.06 88 SER A N 1
ATOM 694 C CA . SER A 1 88 ? 13.366 -5.296 0.803 1.00 79.06 88 SER A CA 1
ATOM 695 C C . SER A 1 88 ? 12.501 -5.484 2.047 1.00 79.06 88 SER A C 1
ATOM 697 O O . SER A 1 88 ? 11.419 -4.910 2.134 1.00 79.06 88 SER A O 1
ATOM 699 N N . THR A 1 89 ? 12.996 -6.261 3.009 1.00 67.38 89 THR A N 1
ATOM 700 C CA . THR A 1 89 ? 12.424 -6.383 4.362 1.00 67.38 89 THR A CA 1
ATOM 701 C C . THR A 1 89 ? 13.059 -5.407 5.359 1.00 67.38 89 THR A C 1
ATOM 703 O O . THR A 1 89 ? 12.705 -5.417 6.534 1.00 67.38 89 THR A O 1
ATOM 706 N N . PHE A 1 90 ? 14.046 -4.618 4.924 1.00 68.06 90 PHE A N 1
ATOM 707 C CA . PHE A 1 90 ? 14.646 -3.553 5.728 1.00 68.06 90 PHE A CA 1
ATOM 708 C C . PHE A 1 90 ? 13.818 -2.279 5.642 1.00 68.06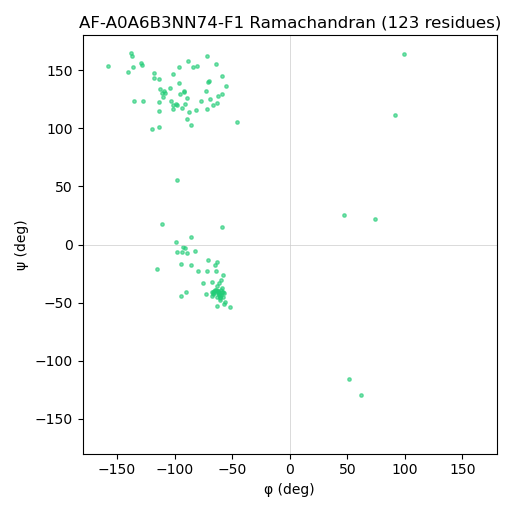 90 PHE A C 1
ATOM 710 O O . PHE A 1 90 ? 13.185 -2.038 4.616 1.00 68.06 90 PHE A O 1
ATOM 717 N N . GLU A 1 91 ? 13.910 -1.470 6.701 1.00 66.62 91 GLU A N 1
ATOM 718 C CA . GLU A 1 91 ? 13.185 -0.213 6.866 1.00 66.62 91 GLU A CA 1
ATOM 719 C C . GLU A 1 91 ? 13.244 0.645 5.593 1.00 66.62 91 GLU A C 1
ATOM 721 O O . GLU A 1 91 ? 14.283 1.204 5.237 1.00 66.62 91 GLU A O 1
ATOM 726 N N . TYR A 1 92 ? 12.120 0.682 4.876 1.00 68.19 92 TYR A N 1
ATOM 727 C CA . TYR A 1 92 ? 11.963 1.404 3.622 1.00 68.19 92 TYR A CA 1
ATOM 728 C C . TYR A 1 92 ? 10.971 2.549 3.803 1.00 68.19 92 TYR A C 1
ATOM 730 O O . TYR A 1 92 ? 9.780 2.330 4.018 1.00 68.19 92 TYR A O 1
ATOM 738 N N . HIS A 1 93 ? 11.472 3.775 3.667 1.00 69.25 93 HIS A N 1
ATOM 739 C CA . HIS A 1 93 ? 10.665 4.991 3.670 1.00 69.25 93 HIS A CA 1
ATOM 740 C C . HIS A 1 93 ? 10.741 5.622 2.281 1.00 69.25 93 HIS A C 1
ATOM 742 O O . HIS A 1 93 ? 11.762 6.228 1.949 1.00 69.25 93 HIS A O 1
ATOM 748 N N . PRO A 1 94 ? 9.722 5.444 1.423 1.00 69.25 94 PRO A N 1
ATOM 749 C CA . PRO A 1 94 ? 9.740 6.061 0.110 1.00 69.25 94 PRO A CA 1
ATOM 750 C C . PRO A 1 94 ? 9.645 7.579 0.248 1.00 69.25 94 PRO A C 1
ATOM 752 O O . PRO A 1 94 ? 8.665 8.124 0.756 1.00 69.25 94 PRO A O 1
ATOM 755 N N . GLU A 1 95 ? 10.662 8.270 -0.253 1.00 73.06 95 GLU A N 1
ATOM 756 C CA . GLU A 1 95 ? 10.619 9.714 -0.423 1.00 73.06 95 GLU A CA 1
ATOM 757 C C . GLU A 1 95 ? 10.010 10.041 -1.785 1.00 73.06 95 GLU A C 1
ATOM 759 O O . GLU A 1 95 ? 10.572 9.737 -2.841 1.00 73.06 95 GLU A O 1
ATOM 764 N N . PHE A 1 96 ? 8.836 10.667 -1.765 1.00 74.62 96 PHE A N 1
ATOM 765 C CA . PHE A 1 96 ? 8.172 11.127 -2.975 1.00 74.62 96 PHE A CA 1
ATOM 766 C C . PHE A 1 96 ? 8.548 12.579 -3.251 1.00 74.62 96 PHE A C 1
ATOM 768 O O . PHE A 1 96 ? 8.232 13.479 -2.472 1.00 74.62 96 PHE A O 1
ATOM 775 N N . TYR A 1 97 ? 9.206 12.802 -4.384 1.00 72.44 97 TYR A N 1
ATOM 776 C CA . TYR A 1 97 ? 9.601 14.128 -4.836 1.00 72.44 97 TYR A CA 1
ATOM 777 C C . TYR A 1 97 ? 8.561 14.693 -5.802 1.00 72.44 97 TYR A C 1
ATOM 779 O O . TYR A 1 97 ? 8.194 14.049 -6.786 1.00 72.44 97 TYR A O 1
ATOM 787 N N . THR A 1 98 ? 8.111 15.922 -5.549 1.00 71.12 98 THR A N 1
ATOM 788 C CA . THR A 1 98 ? 7.296 16.673 -6.510 1.00 71.12 98 THR A CA 1
ATOM 789 C C . THR A 1 98 ? 8.212 17.232 -7.602 1.00 71.12 98 THR A C 1
ATOM 791 O O . THR A 1 98 ? 9.144 17.968 -7.265 1.00 71.12 98 THR A O 1
ATOM 794 N N . PRO A 1 99 ? 7.974 16.929 -8.892 1.00 71.31 99 PRO A N 1
ATOM 795 C CA . PRO A 1 99 ? 8.851 17.382 -9.967 1.00 71.31 99 PRO A CA 1
ATOM 796 C C . PRO A 1 99 ? 8.958 18.911 -10.018 1.00 71.31 99 PRO A C 1
ATOM 798 O O . PRO A 1 99 ? 7.938 19.598 -10.077 1.00 71.31 99 PRO A O 1
ATOM 801 N N . GLN A 1 100 ? 10.177 19.454 -10.055 1.00 76.38 100 GLN A N 1
ATOM 802 C CA . GLN A 1 100 ? 10.413 20.900 -10.181 1.00 76.38 100 GLN A CA 1
ATOM 803 C C . GLN A 1 100 ? 10.721 21.308 -11.630 1.00 76.38 100 GLN A C 1
ATOM 805 O O . GLN A 1 100 ? 11.761 21.887 -11.889 1.00 76.38 100 GLN A O 1
ATOM 810 N N . ASN A 1 101 ? 9.858 21.006 -12.611 1.00 79.00 101 ASN A N 1
ATOM 811 C CA . ASN A 1 101 ? 10.100 21.340 -14.038 1.00 79.00 101 ASN A CA 1
ATOM 812 C C . ASN A 1 101 ? 11.515 20.973 -14.562 1.00 79.00 101 ASN A C 1
ATOM 814 O O . ASN A 1 101 ? 12.021 21.575 -15.510 1.00 79.00 101 ASN A O 1
ATOM 818 N N . GLU A 1 102 ? 12.158 19.985 -13.946 1.00 82.56 102 GLU A N 1
ATOM 819 C CA . GLU A 1 102 ? 13.487 19.507 -14.306 1.00 82.56 102 GLU A CA 1
ATOM 820 C C . GLU A 1 102 ? 13.391 18.414 -15.374 1.00 82.56 102 GLU A C 1
ATOM 822 O O . GLU A 1 102 ? 12.364 17.749 -15.540 1.00 82.56 102 GLU A O 1
ATOM 827 N N . GLN A 1 103 ? 14.477 18.212 -16.118 1.00 85.69 103 GLN A N 1
ATOM 828 C CA . GLN A 1 103 ? 14.586 17.072 -17.022 1.00 85.69 103 GLN A CA 1
ATOM 829 C C . GLN A 1 103 ? 14.992 15.827 -16.231 1.00 85.69 103 GLN A C 1
ATOM 831 O O . GLN A 1 103 ? 16.100 15.755 -15.705 1.00 85.69 103 GLN A O 1
ATOM 836 N N . TYR A 1 104 ? 14.112 14.828 -16.195 1.00 83.31 104 TYR A N 1
ATOM 837 C CA . TYR A 1 104 ? 14.384 13.536 -15.569 1.00 83.31 104 TYR A CA 1
ATOM 838 C C . TYR A 1 104 ? 14.850 12.520 -16.612 1.00 83.31 104 TYR A C 1
ATOM 840 O O . TYR A 1 104 ? 14.303 12.441 -17.714 1.00 83.31 104 TYR A O 1
ATOM 848 N N . VAL A 1 105 ? 15.848 11.715 -16.251 1.00 89.94 105 VAL A N 1
ATOM 849 C CA . VAL A 1 105 ? 16.327 10.586 -17.057 1.00 89.94 105 VAL A CA 1
ATOM 850 C C . VAL A 1 105 ? 16.126 9.284 -16.291 1.00 89.94 105 VAL A C 1
ATOM 852 O O . VAL A 1 105 ? 16.292 9.234 -15.073 1.00 89.94 105 VAL A O 1
ATOM 855 N N . ILE A 1 106 ? 15.768 8.219 -17.006 1.00 90.12 106 ILE A N 1
ATOM 856 C CA . ILE A 1 106 ? 15.632 6.882 -16.419 1.00 90.12 106 ILE A CA 1
ATOM 857 C C . ILE A 1 106 ? 17.029 6.342 -16.082 1.00 90.12 106 ILE A C 1
ATOM 859 O O . ILE A 1 106 ? 17.974 6.512 -16.856 1.00 90.12 106 ILE A O 1
ATOM 863 N N . SER A 1 107 ? 17.165 5.676 -14.930 1.00 91.50 107 SER A N 1
ATOM 864 C CA . SER A 1 107 ? 18.415 5.019 -14.531 1.00 91.50 107 SER A CA 1
ATOM 865 C C . SER A 1 107 ? 18.889 4.032 -15.600 1.00 91.50 107 SER A C 1
ATOM 867 O O . SER A 1 107 ? 18.113 3.212 -16.086 1.00 91.50 107 SER A O 1
ATOM 869 N N . ARG A 1 108 ? 20.193 4.029 -15.901 1.00 93.81 108 ARG A N 1
ATOM 870 C CA . ARG A 1 108 ? 20.810 3.056 -16.825 1.00 93.81 108 ARG A CA 1
ATOM 871 C C . ARG A 1 108 ? 20.734 1.601 -16.346 1.00 93.81 108 ARG A C 1
ATOM 873 O O . ARG A 1 108 ? 21.022 0.695 -17.119 1.00 93.81 108 ARG A O 1
ATOM 880 N N . PHE A 1 109 ? 20.425 1.395 -15.067 1.00 94.50 109 PHE A N 1
ATOM 881 C CA . PHE A 1 109 ? 20.247 0.079 -14.456 1.00 94.50 109 PHE A CA 1
ATOM 882 C C . PHE A 1 109 ? 18.777 -0.331 -14.370 1.00 94.50 109 PHE A C 1
ATOM 884 O O . PHE A 1 109 ? 18.487 -1.461 -13.979 1.00 94.50 109 PHE A O 1
ATOM 891 N N . ALA A 1 110 ? 17.856 0.575 -14.719 1.00 93.94 110 ALA A N 1
ATOM 892 C CA . ALA A 1 110 ? 16.452 0.239 -14.814 1.00 93.94 110 ALA A CA 1
ATOM 893 C C . ALA A 1 110 ? 16.222 -0.625 -16.055 1.00 93.94 110 ALA A C 1
ATOM 895 O O . ALA A 1 110 ? 16.665 -0.296 -17.157 1.00 93.94 110 ALA A O 1
ATOM 896 N N . TYR A 1 111 ? 15.502 -1.721 -15.874 1.00 94.69 111 TYR A N 1
ATOM 897 C CA . TYR A 1 111 ? 15.072 -2.592 -16.953 1.00 94.69 111 TYR A CA 1
ATOM 898 C C . TYR A 1 111 ? 13.616 -2.989 -16.738 1.00 94.69 111 TYR A C 1
ATOM 900 O O . TYR A 1 111 ? 13.115 -3.018 -15.610 1.00 94.69 111 TYR A O 1
ATOM 908 N N . CYS A 1 112 ? 12.941 -3.284 -17.844 1.00 95.00 112 CYS A N 1
ATOM 909 C CA . CYS A 1 112 ? 11.601 -3.836 -17.829 1.00 95.00 112 CYS A CA 1
ATOM 910 C C . CYS A 1 112 ? 11.640 -5.267 -18.352 1.00 95.00 112 CYS A C 1
ATOM 912 O O . CYS A 1 112 ? 12.252 -5.544 -19.386 1.00 95.00 112 CYS A O 1
ATOM 914 N N . HIS A 1 113 ? 10.968 -6.168 -17.653 1.00 94.44 113 HIS A N 1
ATOM 915 C CA . HIS A 1 113 ? 10.732 -7.525 -18.118 1.00 94.44 113 HIS A CA 1
ATOM 916 C C . HIS A 1 113 ? 9.294 -7.931 -17.811 1.00 94.44 113 HIS A C 1
ATOM 918 O O . HIS A 1 113 ? 8.583 -7.270 -17.055 1.00 94.44 113 HIS A O 1
ATOM 924 N N . ARG A 1 114 ? 8.847 -9.013 -18.443 1.00 95.81 114 ARG A N 1
ATOM 925 C CA . ARG A 1 114 ? 7.506 -9.555 -18.250 1.00 95.81 114 ARG A CA 1
ATOM 926 C C . ARG A 1 114 ? 7.606 -10.882 -17.511 1.00 95.81 114 ARG A C 1
ATOM 928 O O . ARG A 1 114 ? 8.324 -11.768 -17.970 1.00 95.81 114 ARG A O 1
ATOM 935 N N . GLU A 1 115 ? 6.871 -11.013 -16.416 1.00 94.69 115 GLU A N 1
ATOM 936 C CA . GLU A 1 115 ? 6.602 -12.291 -15.748 1.00 94.69 115 GLU A CA 1
ATOM 937 C C . GLU A 1 115 ? 5.095 -12.549 -15.916 1.00 94.69 115 GLU A C 1
ATOM 939 O O . GLU A 1 115 ? 4.273 -11.685 -15.607 1.00 94.69 115 GLU A O 1
ATOM 944 N N . ASP A 1 116 ? 4.735 -13.684 -16.519 1.00 92.94 116 ASP A N 1
ATOM 945 C CA . ASP A 1 116 ? 3.368 -14.007 -16.953 1.00 92.94 116 ASP A CA 1
ATOM 946 C C . ASP A 1 116 ? 2.723 -12.903 -17.820 1.00 92.94 116 ASP A C 1
ATOM 948 O O . ASP A 1 116 ? 3.181 -12.623 -18.935 1.00 92.94 116 ASP A O 1
ATOM 952 N N . SER A 1 117 ? 1.652 -12.275 -17.323 1.00 90.88 117 SER A N 1
ATOM 953 C CA . SER A 1 117 ? 0.938 -11.161 -17.958 1.00 90.88 117 SER A CA 1
ATOM 954 C C . SER A 1 117 ? 1.324 -9.786 -17.403 1.00 90.88 117 SER A C 1
ATOM 956 O O . SER A 1 117 ? 0.765 -8.783 -17.844 1.00 90.88 117 SER A O 1
ATOM 958 N N . THR A 1 118 ? 2.268 -9.720 -16.461 1.00 90.19 118 THR A N 1
ATOM 959 C CA . THR A 1 118 ? 2.602 -8.499 -15.719 1.00 90.19 118 THR A CA 1
ATOM 960 C C . THR A 1 118 ? 3.970 -7.967 -16.133 1.00 90.19 118 THR A C 1
ATOM 962 O O . THR A 1 118 ? 4.954 -8.705 -16.209 1.00 90.19 118 THR A O 1
ATOM 965 N N . PHE A 1 119 ? 4.044 -6.664 -16.405 1.00 94.12 119 PHE A N 1
ATOM 966 C CA . PHE A 1 119 ? 5.308 -5.974 -16.658 1.00 94.12 119 PHE A CA 1
ATOM 967 C C . PHE A 1 119 ? 5.895 -5.460 -15.348 1.00 94.12 119 PHE A C 1
ATOM 969 O O . PHE A 1 119 ? 5.251 -4.709 -14.620 1.00 94.12 119 PHE A O 1
ATOM 976 N N . PHE A 1 120 ? 7.143 -5.825 -15.085 1.00 93.25 120 PHE A N 1
ATOM 977 C CA . PHE A 1 120 ? 7.898 -5.375 -13.928 1.00 93.25 120 PHE A CA 1
ATOM 978 C C . PHE A 1 120 ? 8.974 -4.396 -14.374 1.00 93.25 120 PHE A C 1
ATOM 980 O O . PHE A 1 120 ? 9.738 -4.681 -15.294 1.00 93.25 120 PHE A O 1
ATOM 987 N N . TRP A 1 121 ? 9.048 -3.252 -13.698 1.00 93.44 121 TRP A N 1
ATOM 988 C CA . TRP A 1 121 ? 10.174 -2.327 -13.782 1.00 93.44 121 TRP A CA 1
ATOM 989 C C . TRP A 1 121 ? 11.044 -2.532 -12.548 1.00 93.44 121 TRP A C 1
ATOM 991 O O . TRP A 1 121 ? 10.570 -2.392 -11.422 1.00 93.44 121 TRP A O 1
ATOM 1001 N N . ARG A 1 122 ? 12.310 -2.903 -12.747 1.00 91.31 122 ARG A N 1
ATOM 1002 C CA . ARG A 1 122 ? 13.271 -3.151 -11.664 1.00 91.31 122 ARG A CA 1
ATOM 1003 C C . ARG A 1 122 ? 14.557 -2.379 -11.933 1.00 91.31 122 ARG A C 1
ATOM 1005 O O . ARG A 1 122 ? 14.874 -2.067 -13.075 1.00 91.31 122 ARG A O 1
ATOM 1012 N N . SER A 1 123 ? 15.307 -2.086 -10.878 1.00 89.31 123 SER A N 1
ATOM 1013 C CA . SER A 1 123 ? 16.650 -1.511 -10.968 1.00 89.31 123 SER A CA 1
ATOM 1014 C C . SER A 1 123 ? 17.554 -2.261 -10.002 1.00 89.31 123 SER A C 1
ATOM 1016 O O . SER A 1 123 ? 17.243 -2.334 -8.817 1.00 89.31 123 SER A O 1
ATOM 1018 N N . ALA A 1 124 ? 18.649 -2.827 -10.506 1.00 78.94 124 ALA A N 1
ATOM 1019 C CA . ALA A 1 124 ? 19.689 -3.415 -9.669 1.00 78.94 124 ALA A CA 1
ATOM 1020 C C . ALA A 1 124 ? 20.703 -2.315 -9.331 1.00 78.94 124 ALA A C 1
ATOM 1022 O O . ALA A 1 124 ? 21.424 -1.852 -10.216 1.00 78.94 124 ALA A O 1
ATOM 1023 N N . LEU A 1 125 ? 20.700 -1.859 -8.082 1.00 62.06 125 LEU A N 1
ATOM 1024 C CA . LEU A 1 125 ? 21.697 -0.953 -7.512 1.00 62.06 125 LEU A CA 1
ATOM 1025 C C . LEU A 1 125 ? 22.270 -1.590 -6.250 1.00 62.06 125 LEU A C 1
ATOM 1027 O O . LEU A 1 125 ? 21.472 -2.213 -5.515 1.00 62.06 125 LEU A O 1
#

Secondary structure (DSSP, 8-state):
--TTSEEEESSPPPSGGGTTS-HHHHHHHHHHHH-EEHHHHHHHHHHHT-GGGHHHHHHHHHHHHHTT-EEEEEEETTEEEEEE----SS-----PPPP-SPPP---TTEEEEEETTEEEEEE--

Radius of gyration: 16.44 Å; Cα contacts (8 Å, |Δi|>4): 152; chains: 1; bounding box: 37×35×38 Å

Organism: NCBI:txid2607765

Sequence (125 aa):
MSDLFTLQFKEYVDLDEFSDCCLGLQQVLCALNEGTKESELRQIIVETEGADYLPQLEQHLNYLTGIGQVCYLIRQGETELARLIPCSTFEYHPEFYTPQNEQYVISRFAYCHREDSTFFWRSAL

InterPro domains:
  IPR040776 ThcOx, helix turn helix domain [PF18679] (32-89)

Solvent-accessible surface area (backbone atoms only — not comparable to full-atom values): 7612 Å² total; per-residue (Å²): 132,73,81,72,37,30,37,21,48,66,60,86,71,80,58,78,88,44,70,86,53,56,70,36,59,48,53,43,53,52,40,27,62,75,47,33,37,66,66,56,47,52,47,47,32,38,75,65,74,28,69,88,49,50,68,58,52,52,52,50,50,52,48,38,33,18,50,25,46,40,22,44,30,37,57,64,83,93,43,78,77,48,71,51,70,57,88,51,71,56,84,45,79,88,81,82,79,80,83,78,91,66,92,84,77,82,59,91,53,52,46,75,50,72,59,93,94,44,78,46,80,50,64,79,127

Foldseek 3Di:
DDQQWWKAFLDQDDCPVVPVPFPLVSVLSVCRPVTGGPVVNCVSCCVRPRNVCSVVVVVVVQVCVQQQRMWIFGDDVVDTPDIHGDPDRHGDDDDDDDDPPDDDDDDPQWDWDDDPNDIDTDGDD

Mean predicted aligned error: 5.7 Å

Nearest PDB structures (foldseek):
  8pz5-assembly1_B  TM=8.110E-01  e=2.416E-04  Cyanothece sp. PCC 7425

pLDDT: mean 87.54, std 8.91, range [52.91, 96.06]